Protein AF-A0A941AE33-F1 (afdb_monomer)

pLDDT: mean 83.08, std 15.14, range [48.94, 98.75]

Mean predicted aligned error: 12.21 Å

Foldseek 3Di:
DVVVVVVVVVVVVVVVVVVVPPDPPPDDDDLVVVQVVQVVVCVVDVPDFKDKDWDQDPVGIDIHIDGDPDPPDPDGDDPPDDDDPPPVVVVVVVVVVVVCVVVVVDPPPDDPVVVDPPVDPDDDDDDDD

Nearest PDB structures (foldseek):
  6i9r-assembly1_a  TM=1.894E-01  e=7.317E-01  Homo sapiens
  6v92-assembly1_L  TM=2.250E-01  e=1.714E+00  Saccharomyces cerevisiae S288C
  2qlz-assembly1_A  TM=2.333E-01  e=2.711E+00  unclassified
  7rro-assembly1_E3  TM=1.701E-01  e=3.761E+00  Bos taurus
  8to0-assembly1_A3  TM=1.701E-01  e=7.729E+00  Mus musculus

Sequence (129 aa):
MQKILLSCLMVILCLACAVAAQDSASSAPSNDAIRKILVDRLGSRQDSIGIVVGIIEPAGRRVVAYGSGDRNDVRPLDGDSVFEIGSITKVFTSLILADMAHRGEVALTDPLAKYLPGSIRRIPIFTIP

Structure (mmCIF, N/CA/C/O backbone):
data_AF-A0A941AE33-F1
#
_entry.id   AF-A0A941AE33-F1
#
loop_
_atom_site.group_PDB
_atom_site.id
_atom_site.type_symbol
_atom_site.label_atom_id
_atom_site.label_alt_id
_atom_site.label_comp_id
_atom_site.label_asym_id
_atom_site.label_entity_id
_atom_site.label_seq_id
_atom_site.pdbx_PDB_ins_code
_atom_site.Cartn_x
_atom_site.Cartn_y
_atom_site.Cartn_z
_atom_site.occupancy
_atom_site.B_iso_or_equiv
_atom_site.auth_seq_id
_atom_site.auth_comp_id
_atom_site.auth_asym_id
_atom_site.auth_atom_id
_atom_site.pdbx_PDB_model_num
ATOM 1 N N . MET A 1 1 ? -10.149 61.143 -3.608 1.00 60.50 1 MET A N 1
ATOM 2 C CA . MET A 1 1 ? -9.816 60.410 -4.853 1.00 60.50 1 MET A CA 1
ATOM 3 C C . MET A 1 1 ? -8.588 59.508 -4.693 1.00 60.50 1 MET A C 1
ATOM 5 O O . MET A 1 1 ? -8.705 58.320 -4.946 1.00 60.50 1 MET A O 1
ATOM 9 N N . GLN A 1 2 ? -7.462 59.994 -4.158 1.00 62.69 2 GLN A N 1
ATOM 10 C CA . GLN A 1 2 ? -6.221 59.210 -3.986 1.00 62.69 2 GLN A CA 1
ATOM 11 C C . GLN A 1 2 ? -6.344 57.941 -3.110 1.00 62.69 2 GLN A C 1
ATOM 13 O O . GLN A 1 2 ? -5.732 56.923 -3.412 1.00 62.69 2 GLN A O 1
ATOM 18 N N . LYS A 1 3 ? -7.191 57.960 -2.068 1.00 53.69 3 LYS A N 1
ATOM 19 C CA . LYS A 1 3 ? -7.423 56.800 -1.180 1.00 53.69 3 LYS A CA 1
ATOM 20 C C . LYS A 1 3 ? -8.206 55.653 -1.847 1.00 53.69 3 LYS A C 1
ATOM 22 O O . LYS A 1 3 ? -7.998 54.497 -1.506 1.00 53.69 3 LYS A O 1
ATOM 27 N N . ILE A 1 4 ? -9.075 55.972 -2.811 1.00 65.94 4 ILE A N 1
ATOM 28 C CA . ILE A 1 4 ? -9.864 54.982 -3.570 1.00 65.94 4 ILE A CA 1
ATOM 29 C C . ILE A 1 4 ? -8.970 54.302 -4.616 1.00 65.94 4 ILE A C 1
ATOM 31 O O . ILE A 1 4 ? -9.022 53.087 -4.776 1.00 65.94 4 ILE A O 1
ATOM 35 N N . LEU A 1 5 ? -8.076 55.073 -5.244 1.00 65.69 5 LEU A N 1
ATOM 36 C CA . LEU A 1 5 ? -7.098 54.564 -6.206 1.00 65.69 5 LEU A CA 1
ATOM 37 C C . LEU A 1 5 ? -6.092 53.592 -5.556 1.00 65.69 5 LEU A C 1
ATOM 39 O O . LEU A 1 5 ? -5.781 52.560 -6.141 1.00 65.69 5 LEU A O 1
ATOM 43 N N . LEU A 1 6 ? -5.645 53.877 -4.323 1.00 67.44 6 LEU A N 1
ATOM 44 C CA . LEU A 1 6 ? -4.772 52.979 -3.550 1.00 67.44 6 LEU A CA 1
ATOM 45 C C . LEU A 1 6 ? -5.463 51.660 -3.164 1.00 67.44 6 LEU A C 1
ATOM 47 O O . LEU A 1 6 ? -4.835 50.607 -3.214 1.00 67.44 6 LEU A O 1
ATOM 51 N N . SER A 1 7 ? -6.749 51.714 -2.803 1.00 64.00 7 SER A N 1
ATOM 52 C CA . SER A 1 7 ? -7.534 50.526 -2.443 1.00 64.00 7 SER A CA 1
ATOM 53 C C . SER A 1 7 ? -7.750 49.601 -3.648 1.00 64.00 7 SER A C 1
ATOM 55 O O . SER A 1 7 ? -7.492 48.403 -3.561 1.00 64.00 7 SER A O 1
ATOM 57 N N . CYS A 1 8 ? -8.109 50.154 -4.815 1.00 64.25 8 CYS A N 1
ATOM 58 C CA . CYS A 1 8 ? -8.241 49.373 -6.049 1.00 64.25 8 CYS A CA 1
ATOM 59 C C . CYS A 1 8 ? -6.909 48.751 -6.494 1.00 64.25 8 CYS A C 1
ATOM 61 O O . CYS A 1 8 ? -6.892 47.593 -6.902 1.00 64.25 8 CYS A O 1
ATOM 63 N N . LEU A 1 9 ? -5.793 49.481 -6.375 1.00 68.00 9 LEU A N 1
ATOM 64 C CA . LEU A 1 9 ? -4.467 48.965 -6.722 1.00 68.00 9 LEU A CA 1
ATOM 65 C C . LEU A 1 9 ? -4.056 47.790 -5.818 1.00 68.00 9 LEU A C 1
ATOM 67 O O . LEU A 1 9 ? -3.487 46.815 -6.301 1.00 68.00 9 LEU A O 1
ATOM 71 N N . MET A 1 10 ? -4.395 47.849 -4.526 1.00 65.62 10 MET A N 1
ATOM 72 C CA . MET A 1 10 ? -4.097 46.779 -3.572 1.00 65.62 10 MET A CA 1
ATOM 73 C C . MET A 1 10 ? -4.970 45.532 -3.801 1.00 65.62 10 MET A C 1
ATOM 75 O O . MET A 1 10 ? -4.464 44.415 -3.748 1.00 65.62 10 MET A O 1
ATOM 79 N N . VAL A 1 11 ? -6.257 45.707 -4.126 1.00 67.31 11 VAL A N 1
ATOM 80 C CA . VAL A 1 11 ? -7.170 44.592 -4.446 1.00 67.31 11 VAL A CA 1
ATOM 81 C C . VAL A 1 11 ? -6.765 43.892 -5.748 1.00 67.31 11 VAL A C 1
ATOM 83 O O . VAL A 1 11 ? -6.768 42.664 -5.802 1.00 67.31 11 VAL A O 1
ATOM 86 N N . ILE A 1 12 ? -6.356 44.646 -6.775 1.00 64.81 12 ILE A N 1
ATOM 87 C CA . ILE A 1 12 ? -5.871 44.090 -8.051 1.00 64.81 12 ILE A CA 1
ATOM 88 C C . ILE A 1 12 ? -4.550 43.331 -7.852 1.00 64.81 12 ILE A C 1
ATOM 90 O O . ILE A 1 12 ? -4.377 42.248 -8.410 1.00 64.81 12 ILE A O 1
ATOM 94 N N . LEU A 1 13 ? -3.647 43.852 -7.014 1.00 65.31 13 LEU A N 1
ATOM 95 C CA . LEU A 1 13 ? -2.389 43.182 -6.682 1.00 65.31 13 LEU A CA 1
ATOM 96 C C . LEU A 1 13 ? -2.623 41.872 -5.905 1.00 65.31 13 LEU A C 1
ATOM 98 O O . LEU A 1 13 ? -1.998 40.859 -6.210 1.00 65.31 13 LEU A O 1
ATOM 102 N N . CYS A 1 14 ? -3.571 41.854 -4.961 1.00 61.66 14 CYS A N 1
ATOM 103 C CA . CYS A 1 14 ? -3.956 40.638 -4.240 1.00 61.66 14 CYS A CA 1
ATOM 104 C C . CYS A 1 14 ? -4.624 39.590 -5.145 1.00 61.66 14 CYS A C 1
ATOM 106 O O . CYS A 1 14 ? -4.360 38.399 -4.982 1.00 61.66 14 CYS A O 1
ATOM 108 N N . LEU A 1 15 ? -5.448 40.008 -6.115 1.00 59.53 15 LEU A N 1
ATOM 109 C CA . LEU A 1 15 ? -6.063 39.084 -7.073 1.00 59.53 15 LEU A CA 1
ATOM 110 C C . LEU A 1 15 ? -5.025 38.460 -8.018 1.00 59.53 15 LEU A C 1
ATOM 112 O O . LEU A 1 15 ? -5.117 37.273 -8.306 1.00 59.53 15 LEU A O 1
ATOM 116 N N . ALA A 1 16 ? -4.007 39.213 -8.448 1.00 59.66 16 ALA A N 1
ATOM 117 C CA . ALA A 1 16 ? -2.932 38.696 -9.301 1.00 59.66 16 ALA A CA 1
ATOM 118 C C . ALA A 1 16 ? -2.046 37.655 -8.585 1.00 59.66 16 ALA A C 1
ATOM 120 O O . ALA A 1 16 ? -1.640 36.665 -9.194 1.00 59.66 16 ALA A O 1
ATOM 121 N N . CYS A 1 17 ? -1.802 37.823 -7.279 1.00 54.62 17 CYS A N 1
ATOM 122 C CA . CYS A 1 17 ? -1.068 36.842 -6.472 1.00 54.62 17 CYS A CA 1
ATOM 123 C C . CYS A 1 17 ? -1.806 35.500 -6.326 1.00 54.62 17 CYS A C 1
ATOM 125 O O . CYS A 1 17 ? -1.154 34.463 -6.235 1.00 54.62 17 CYS A O 1
ATOM 127 N N . ALA A 1 18 ? -3.143 35.493 -6.345 1.00 55.94 18 ALA A N 1
ATOM 128 C CA . ALA A 1 18 ? -3.926 34.262 -6.232 1.00 55.94 18 ALA A CA 1
ATOM 129 C C . ALA A 1 18 ? -3.879 33.394 -7.507 1.00 55.94 18 ALA A C 1
ATOM 131 O O . ALA A 1 18 ? -4.000 32.176 -7.418 1.00 55.94 18 ALA A O 1
ATOM 132 N N . VAL A 1 19 ? -3.658 33.994 -8.686 1.00 54.50 19 VAL A N 1
ATOM 133 C CA . VAL A 1 19 ? -3.574 33.264 -9.970 1.00 54.50 19 VAL A CA 1
ATOM 134 C C . VAL A 1 19 ? -2.167 32.705 -10.225 1.00 54.50 19 VAL A C 1
ATOM 136 O O . VAL A 1 19 ? -2.013 31.723 -10.942 1.00 54.50 19 VAL A O 1
ATOM 139 N N . ALA A 1 20 ? -1.132 33.279 -9.605 1.00 54.47 20 ALA A N 1
ATOM 140 C CA . ALA A 1 20 ? 0.242 32.772 -9.692 1.00 54.47 20 ALA A CA 1
ATOM 141 C C . ALA A 1 20 ? 0.511 31.565 -8.772 1.00 54.47 20 ALA A C 1
ATOM 143 O O . 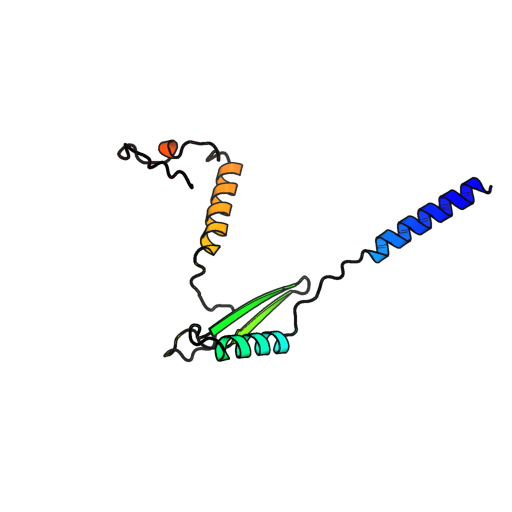ALA A 1 20 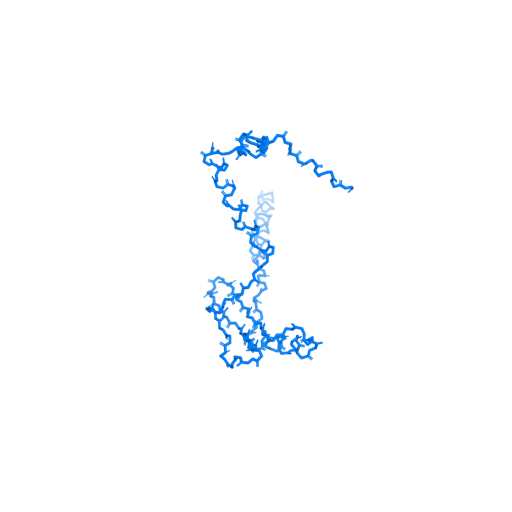? 1.532 30.898 -8.918 1.00 54.47 20 ALA A O 1
ATOM 144 N N . ALA A 1 21 ? -0.408 31.255 -7.853 1.00 50.81 21 ALA A N 1
ATOM 145 C CA . ALA A 1 21 ? -0.366 30.054 -7.022 1.00 50.81 21 ALA A CA 1
ATOM 146 C C . ALA A 1 21 ? -0.984 28.828 -7.723 1.00 50.81 21 ALA A C 1
ATOM 148 O O . ALA A 1 21 ? -1.418 27.895 -7.048 1.00 50.81 21 ALA A O 1
ATOM 149 N N . GLN A 1 22 ? -1.046 28.822 -9.063 1.00 52.00 22 GLN A N 1
ATOM 150 C CA . GLN A 1 22 ? -1.358 27.617 -9.827 1.00 52.00 22 GLN A CA 1
ATOM 151 C C . GLN A 1 22 ? -0.234 26.597 -9.643 1.00 52.00 22 GLN A C 1
ATOM 153 O O . GLN A 1 22 ? 0.766 26.583 -10.355 1.00 52.00 22 GLN A O 1
ATOM 158 N N . ASP A 1 23 ? -0.420 25.814 -8.585 1.00 48.94 23 ASP A N 1
ATOM 159 C CA . ASP A 1 23 ? -0.082 24.413 -8.413 1.00 48.94 23 ASP A CA 1
ATOM 160 C C . ASP A 1 23 ? 0.858 23.893 -9.504 1.00 48.94 23 ASP A C 1
ATOM 162 O O . ASP A 1 23 ? 0.443 23.393 -10.551 1.00 48.94 23 ASP A O 1
ATOM 166 N N . SER A 1 24 ? 2.162 24.027 -9.262 1.00 54.12 24 SER A N 1
ATOM 167 C CA . SER A 1 24 ? 3.157 23.253 -9.998 1.00 54.12 24 SER A CA 1
ATOM 168 C C . SER A 1 24 ? 3.058 21.810 -9.512 1.00 54.12 24 SER A C 1
ATOM 170 O O . SER A 1 24 ? 3.929 21.312 -8.802 1.00 54.12 24 SER A O 1
ATOM 172 N N . ALA A 1 25 ? 1.955 21.149 -9.858 1.00 60.47 25 ALA A N 1
ATOM 173 C CA . ALA A 1 25 ? 1.821 19.717 -9.733 1.00 60.47 25 ALA A CA 1
ATOM 174 C C . ALA A 1 25 ? 2.922 19.109 -10.605 1.00 60.47 25 ALA A C 1
ATOM 176 O O . ALA A 1 25 ? 2.858 19.142 -11.834 1.00 60.47 25 ALA A O 1
ATOM 177 N N . SER A 1 26 ? 3.986 18.629 -9.963 1.00 66.38 26 SER A N 1
ATOM 178 C CA . SER A 1 26 ? 5.055 17.902 -10.635 1.00 66.38 26 SER A CA 1
ATOM 179 C C . SER A 1 26 ? 4.430 16.686 -11.318 1.00 66.38 26 SER A C 1
ATOM 181 O O . SER A 1 26 ? 4.014 15.743 -10.642 1.00 66.38 26 SER A O 1
ATOM 183 N N . SER A 1 27 ? 4.293 16.733 -12.646 1.00 80.12 27 SER A N 1
ATOM 184 C CA . SER A 1 27 ? 3.778 15.608 -13.428 1.00 80.12 27 SER A CA 1
ATOM 185 C C . SER A 1 27 ? 4.671 14.393 -13.209 1.00 80.12 27 SER A C 1
ATOM 187 O O . SER A 1 27 ? 5.900 14.524 -13.172 1.00 80.12 27 SER A O 1
ATOM 189 N N . ALA A 1 28 ? 4.080 13.208 -13.100 1.00 87.81 28 ALA A N 1
ATOM 190 C CA . ALA A 1 28 ? 4.857 11.994 -12.921 1.00 87.81 28 ALA A CA 1
ATOM 191 C C . ALA A 1 28 ? 5.807 11.774 -14.122 1.00 87.81 28 ALA A C 1
ATOM 193 O O . ALA A 1 28 ? 5.453 12.101 -15.259 1.00 87.81 28 ALA A O 1
ATOM 194 N N . PRO A 1 29 ? 7.003 11.181 -13.927 1.00 93.19 29 PRO A N 1
ATOM 195 C CA . PRO A 1 29 ? 7.965 10.973 -15.013 1.00 93.19 29 PRO A CA 1
ATOM 196 C C . PRO A 1 29 ? 7.387 10.148 -16.174 1.00 93.19 29 PRO A C 1
ATOM 198 O O . PRO A 1 29 ? 6.468 9.350 -15.982 1.00 93.19 29 PRO A O 1
ATOM 201 N N . SER A 1 30 ? 7.935 10.285 -17.385 1.00 94.69 30 SER A N 1
ATOM 202 C CA . SER A 1 30 ? 7.482 9.505 -18.550 1.00 94.69 30 SER A CA 1
ATOM 203 C C . SER A 1 30 ? 7.632 7.990 -18.339 1.00 94.69 30 SER A C 1
ATOM 205 O O . SER A 1 30 ? 8.410 7.538 -17.497 1.00 94.69 30 SER A O 1
ATOM 207 N N . ASN A 1 31 ? 6.900 7.183 -19.118 1.00 95.50 31 ASN A N 1
ATOM 208 C CA . ASN A 1 31 ? 6.993 5.719 -19.035 1.00 95.50 31 ASN A CA 1
ATOM 209 C C . ASN A 1 31 ? 8.431 5.221 -19.226 1.00 95.50 31 ASN A C 1
ATOM 211 O O . ASN A 1 31 ? 8.873 4.346 -18.485 1.00 95.50 31 ASN A O 1
ATOM 215 N N . ASP A 1 32 ? 9.171 5.812 -20.164 1.00 96.81 32 ASP A N 1
ATOM 216 C CA . ASP A 1 32 ? 10.559 5.436 -20.447 1.00 96.81 32 ASP A CA 1
ATOM 217 C C . ASP A 1 32 ? 11.500 5.805 -19.298 1.00 96.81 32 ASP A C 1
ATOM 219 O O . ASP A 1 32 ? 12.370 5.014 -18.931 1.00 96.81 32 ASP A O 1
ATOM 223 N N . ALA A 1 33 ? 11.294 6.972 -18.676 1.00 96.69 33 ALA A N 1
ATOM 224 C CA . ALA A 1 33 ? 12.063 7.385 -17.507 1.00 96.69 33 ALA A CA 1
ATOM 225 C C . ALA A 1 33 ? 11.825 6.438 -16.321 1.00 96.69 33 ALA A C 1
ATOM 227 O O . ALA A 1 33 ? 12.779 5.994 -15.682 1.00 96.69 33 ALA A O 1
ATOM 228 N N . ILE A 1 34 ? 10.565 6.070 -16.066 1.00 96.12 34 ILE A N 1
ATOM 229 C CA . ILE A 1 34 ? 10.214 5.092 -15.030 1.00 96.12 34 ILE A CA 1
ATOM 230 C C . ILE A 1 34 ? 10.834 3.735 -15.362 1.00 96.12 34 ILE A C 1
ATOM 232 O O . ILE A 1 34 ? 11.497 3.148 -14.511 1.00 96.12 34 ILE A O 1
ATOM 236 N N . ARG A 1 35 ? 10.698 3.257 -16.604 1.00 95.19 35 ARG A N 1
ATOM 237 C CA . ARG A 1 35 ? 11.266 1.975 -17.039 1.00 95.19 35 ARG A CA 1
ATOM 238 C C . ARG A 1 35 ? 12.775 1.926 -16.823 1.00 95.19 35 ARG A C 1
ATOM 240 O O . ARG A 1 35 ? 13.268 0.929 -16.307 1.00 95.19 35 ARG A O 1
ATOM 247 N N . LYS A 1 36 ? 13.498 3.002 -17.150 1.00 95.56 36 LYS A N 1
ATOM 248 C CA . LYS A 1 36 ? 14.939 3.111 -16.889 1.00 95.56 36 LYS A CA 1
ATOM 249 C C . LYS A 1 36 ? 15.258 2.944 -15.400 1.00 95.56 36 LYS A C 1
ATOM 251 O O . LYS A 1 36 ? 16.127 2.150 -15.060 1.00 95.56 36 LYS A O 1
ATOM 256 N N . ILE A 1 37 ? 14.513 3.613 -14.518 1.00 94.12 37 ILE A N 1
ATOM 257 C CA . ILE A 1 37 ? 14.679 3.473 -13.062 1.00 94.12 37 ILE A CA 1
ATOM 258 C C . ILE A 1 37 ? 14.447 2.022 -12.616 1.00 94.12 37 ILE A C 1
ATOM 260 O O . ILE A 1 37 ? 15.210 1.510 -11.800 1.00 94.12 37 ILE A O 1
ATOM 264 N N . LEU A 1 38 ? 13.420 1.346 -13.143 1.00 93.19 38 LEU A N 1
ATOM 265 C CA . LEU A 1 38 ? 13.138 -0.052 -12.793 1.00 93.19 38 LEU A CA 1
ATOM 266 C C . LEU A 1 38 ? 14.270 -0.991 -13.223 1.00 93.19 38 LEU A C 1
ATOM 268 O O . LEU A 1 38 ? 14.689 -1.841 -12.437 1.00 93.19 38 LEU A O 1
ATOM 272 N N . VAL A 1 39 ? 14.792 -0.802 -14.439 1.00 92.00 39 VAL A N 1
ATOM 273 C CA . VAL A 1 39 ? 15.945 -1.554 -14.956 1.00 92.00 39 VAL A CA 1
ATOM 274 C C . VAL A 1 39 ? 17.163 -1.348 -14.057 1.00 92.00 39 VAL A C 1
ATOM 276 O O . VAL A 1 39 ? 17.768 -2.324 -13.618 1.00 92.00 39 VAL A O 1
ATOM 279 N N . ASP A 1 40 ? 17.480 -0.097 -13.720 1.00 91.69 40 ASP A N 1
ATOM 280 C CA . ASP A 1 40 ? 18.635 0.242 -12.884 1.00 91.69 40 ASP A CA 1
ATOM 281 C C . ASP A 1 40 ? 18.497 -0.352 -11.462 1.00 91.69 40 ASP A C 1
ATOM 283 O O . ASP A 1 40 ? 19.471 -0.823 -10.866 1.00 91.69 40 ASP A O 1
ATOM 287 N N . ARG A 1 41 ? 17.276 -0.387 -10.906 1.00 88.00 41 ARG A N 1
ATOM 288 C CA . ARG A 1 41 ? 16.988 -0.970 -9.582 1.00 88.00 41 ARG A CA 1
ATOM 289 C C . ARG A 1 41 ? 17.133 -2.488 -9.553 1.00 88.00 41 ARG A C 1
ATOM 291 O O . ARG A 1 41 ? 17.730 -2.995 -8.607 1.00 88.00 41 ARG A O 1
ATOM 298 N N . LEU A 1 42 ? 16.624 -3.196 -10.561 1.00 86.31 42 LEU A N 1
ATOM 299 C CA . LEU A 1 42 ? 16.763 -4.654 -10.637 1.00 86.31 42 LEU A CA 1
ATOM 300 C C . LEU A 1 42 ? 18.196 -5.077 -10.991 1.00 86.31 42 LEU A C 1
ATOM 302 O O . LEU A 1 42 ? 18.689 -6.070 -10.469 1.00 86.31 42 LEU A O 1
ATOM 306 N N . GLY A 1 43 ? 18.902 -4.304 -11.822 1.00 78.50 43 GLY A N 1
ATOM 307 C CA . GLY A 1 43 ? 20.300 -4.583 -12.164 1.00 78.50 43 GLY A CA 1
ATOM 308 C C . GLY A 1 43 ? 21.278 -4.390 -10.997 1.00 78.50 43 GLY A C 1
ATOM 309 O O . GLY A 1 43 ? 22.323 -5.035 -10.959 1.00 78.50 43 GLY A O 1
ATOM 310 N N . SER A 1 44 ? 20.945 -3.524 -10.032 1.00 73.06 44 SER A N 1
ATOM 311 C CA . SER A 1 44 ? 21.804 -3.207 -8.877 1.00 73.06 44 SER A CA 1
ATOM 312 C C . SER A 1 44 ? 21.514 -4.031 -7.617 1.00 73.06 44 SER A C 1
ATOM 314 O O . SER A 1 44 ? 22.356 -4.077 -6.721 1.00 73.06 44 SER A O 1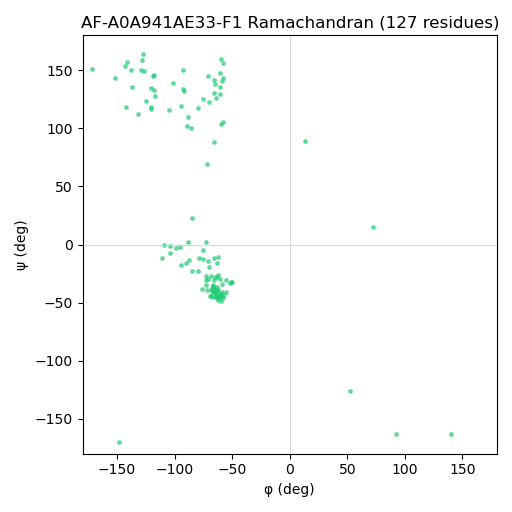
ATOM 316 N N . ARG A 1 45 ? 20.347 -4.681 -7.521 1.00 61.50 45 ARG A N 1
ATOM 317 C CA . ARG A 1 45 ? 19.926 -5.479 -6.359 1.00 61.50 45 ARG A CA 1
ATOM 318 C C . ARG A 1 45 ? 19.403 -6.838 -6.824 1.00 61.50 45 ARG A C 1
ATOM 320 O O . ARG A 1 45 ? 18.340 -6.906 -7.424 1.00 61.50 45 ARG A O 1
ATOM 327 N N . GLN A 1 46 ? 20.114 -7.920 -6.500 1.00 60.41 46 GLN A N 1
ATOM 328 C CA . GLN A 1 46 ? 19.751 -9.295 -6.897 1.00 60.41 46 GLN A CA 1
ATOM 329 C C . GLN A 1 46 ? 18.537 -9.883 -6.139 1.00 60.41 46 GLN A C 1
ATOM 331 O O . GLN A 1 46 ? 18.168 -11.037 -6.371 1.00 60.41 46 GLN A O 1
ATOM 336 N N . ASP A 1 47 ? 17.918 -9.106 -5.246 1.00 66.19 47 ASP A N 1
ATOM 337 C CA . ASP A 1 47 ? 16.893 -9.585 -4.309 1.00 66.19 47 ASP A CA 1
ATOM 338 C C . ASP A 1 47 ? 15.459 -9.489 -4.857 1.00 66.19 47 ASP A C 1
ATOM 340 O O . ASP A 1 47 ? 14.549 -10.113 -4.318 1.00 66.19 47 ASP A O 1
ATOM 344 N N . SER A 1 48 ? 15.236 -8.713 -5.921 1.00 67.69 48 SER A N 1
ATOM 345 C CA . SER A 1 48 ? 13.935 -8.586 -6.588 1.00 67.69 48 SER A CA 1
ATOM 346 C C . SER A 1 48 ? 14.047 -9.048 -8.036 1.00 67.69 48 SER A C 1
ATOM 348 O O . SER A 1 48 ? 15.080 -8.870 -8.677 1.00 67.69 48 SER A O 1
ATOM 350 N N .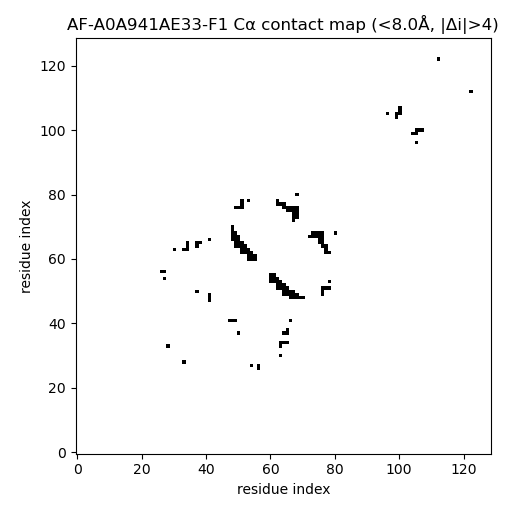 ILE A 1 49 ? 12.981 -9.659 -8.545 1.00 84.69 49 ILE A N 1
ATOM 351 C CA . ILE A 1 49 ? 12.909 -10.207 -9.906 1.00 84.69 49 ILE A CA 1
ATOM 352 C C . ILE A 1 49 ? 11.952 -9.424 -10.806 1.00 84.69 49 ILE A C 1
ATOM 354 O O . ILE A 1 49 ? 12.016 -9.565 -12.025 1.00 84.69 49 ILE A O 1
ATOM 358 N N . GLY A 1 50 ? 11.142 -8.529 -10.233 1.00 90.06 50 GLY A N 1
ATOM 359 C CA . GLY A 1 50 ? 10.221 -7.696 -10.987 1.00 90.06 50 GLY A CA 1
ATOM 360 C C . GLY A 1 50 ? 9.542 -6.616 -10.151 1.00 90.06 50 GLY A C 1
ATOM 361 O O . GLY A 1 50 ? 9.375 -6.747 -8.938 1.00 90.06 50 GLY A O 1
ATOM 362 N N . ILE A 1 51 ? 9.194 -5.514 -10.813 1.00 93.00 51 ILE A N 1
ATOM 363 C CA . ILE A 1 51 ? 8.572 -4.331 -10.215 1.00 93.00 51 ILE A CA 1
ATOM 364 C C . ILE A 1 51 ? 7.452 -3.841 -11.134 1.00 93.00 51 ILE A C 1
ATOM 366 O O . ILE A 1 51 ? 7.644 -3.708 -12.345 1.00 93.00 51 ILE A O 1
ATOM 370 N N . VAL A 1 52 ? 6.308 -3.508 -10.535 1.00 95.00 52 VAL A N 1
ATOM 371 C CA . VAL A 1 52 ? 5.178 -2.835 -11.187 1.00 95.00 52 VAL A CA 1
ATOM 372 C C . VAL A 1 52 ? 4.940 -1.491 -10.509 1.00 95.00 52 VAL A C 1
ATOM 374 O O . VAL A 1 52 ? 4.893 -1.405 -9.283 1.00 95.00 52 VAL A O 1
ATO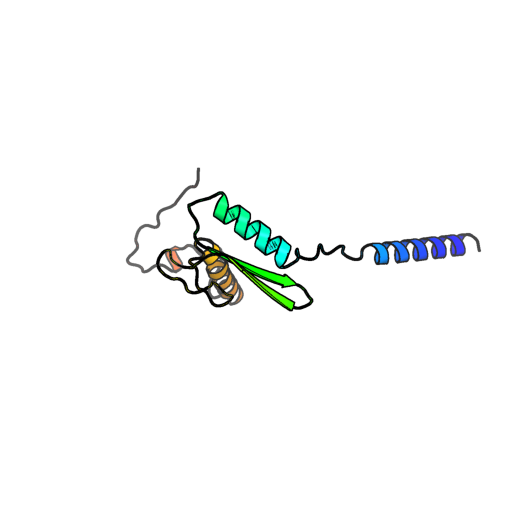M 377 N N . VAL A 1 53 ? 4.784 -0.436 -11.305 1.00 96.19 53 VAL A N 1
ATOM 378 C CA . VAL A 1 53 ? 4.470 0.916 -10.833 1.00 96.19 53 VAL A CA 1
ATOM 379 C C . VAL A 1 53 ? 3.160 1.371 -11.460 1.00 96.19 53 VAL A C 1
ATOM 381 O O . VAL A 1 53 ? 3.063 1.504 -12.679 1.00 96.19 53 VAL A O 1
ATOM 384 N N . GLY A 1 54 ? 2.165 1.639 -10.615 1.00 96.00 54 GLY A N 1
ATOM 385 C CA . GLY A 1 54 ? 0.942 2.342 -10.992 1.00 96.00 54 GLY A CA 1
ATOM 386 C C . GLY A 1 54 ? 1.089 3.844 -10.754 1.00 96.00 54 GLY A C 1
ATOM 387 O O . GLY A 1 54 ? 1.526 4.266 -9.686 1.00 96.00 54 GLY A O 1
ATOM 388 N N . ILE A 1 55 ? 0.716 4.647 -11.745 1.00 95.81 55 ILE A N 1
ATOM 389 C CA . ILE A 1 55 ? 0.719 6.108 -11.690 1.00 95.81 55 ILE A CA 1
ATOM 390 C C . ILE A 1 55 ? -0.722 6.579 -11.857 1.00 95.81 55 ILE A C 1
ATOM 392 O O . ILE A 1 55 ? -1.395 6.169 -12.805 1.00 95.81 55 ILE A O 1
ATOM 396 N N . ILE A 1 56 ? -1.185 7.425 -10.937 1.00 94.06 56 ILE A N 1
ATOM 397 C CA . ILE A 1 56 ? -2.526 8.015 -10.946 1.00 94.06 56 ILE A CA 1
ATOM 398 C C . ILE A 1 56 ? -2.357 9.534 -10.989 1.00 94.06 56 ILE A C 1
ATOM 400 O O . ILE A 1 56 ? -1.804 10.127 -10.066 1.00 94.06 56 ILE A O 1
ATOM 404 N N . GLU A 1 57 ? -2.824 10.147 -12.071 1.00 92.62 57 GLU A N 1
ATOM 405 C CA . GLU A 1 57 ? -2.797 11.588 -12.332 1.00 92.62 57 GLU A CA 1
ATOM 406 C C . GLU A 1 57 ? -4.224 12.057 -12.683 1.00 92.62 57 GLU A C 1
ATOM 408 O O . GLU A 1 57 ? -5.067 11.231 -13.043 1.00 92.62 57 GLU A O 1
ATOM 413 N N . PRO A 1 58 ? -4.533 13.367 -12.644 1.00 92.19 58 PRO A N 1
ATOM 414 C CA . PRO A 1 58 ? -5.857 13.863 -13.039 1.00 92.19 58 PRO A CA 1
ATOM 415 C C . PRO A 1 58 ? -6.277 13.451 -14.460 1.00 92.19 58 PRO A C 1
ATOM 417 O O . PRO A 1 58 ? -7.458 13.248 -14.726 1.00 92.19 58 PRO A O 1
ATOM 420 N N . ALA A 1 59 ? -5.307 13.292 -15.368 1.00 89.00 59 ALA A N 1
ATOM 421 C CA . ALA A 1 59 ? -5.531 12.860 -16.747 1.00 89.00 59 ALA A CA 1
ATOM 422 C C . ALA A 1 59 ? -5.830 11.353 -16.888 1.00 89.00 59 ALA A C 1
ATOM 424 O O . ALA A 1 59 ? -6.246 10.912 -17.959 1.00 89.00 59 ALA A O 1
ATOM 425 N N . GLY A 1 60 ? -5.613 10.555 -15.838 1.00 92.75 60 GLY A N 1
ATOM 426 C CA . GLY A 1 60 ? -5.887 9.123 -15.838 1.00 92.75 60 GLY A CA 1
ATOM 427 C C . GLY A 1 60 ? -4.834 8.291 -15.112 1.00 92.75 60 GLY A C 1
ATOM 428 O O . GLY A 1 60 ? -4.029 8.782 -14.323 1.00 92.75 60 GLY A O 1
ATOM 429 N N . ARG A 1 61 ? -4.853 6.986 -15.391 1.00 94.50 61 ARG A N 1
ATOM 430 C CA . ARG A 1 61 ? -3.939 6.001 -14.805 1.00 94.50 61 ARG A CA 1
ATOM 431 C C . ARG A 1 61 ? -3.078 5.342 -15.869 1.00 94.50 61 ARG A C 1
ATOM 433 O O . ARG A 1 61 ? -3.552 5.077 -16.972 1.00 94.50 61 ARG A O 1
ATOM 440 N N . ARG A 1 62 ? -1.841 5.012 -15.511 1.00 95.50 62 ARG A N 1
ATOM 441 C CA . ARG A 1 62 ? -0.939 4.204 -16.340 1.00 95.50 62 ARG A CA 1
ATOM 442 C C . ARG A 1 62 ? -0.101 3.271 -15.480 1.00 95.50 62 ARG A C 1
ATOM 444 O O . ARG A 1 62 ? 0.152 3.558 -14.313 1.00 95.50 62 ARG A O 1
ATOM 451 N N . VAL A 1 63 ? 0.320 2.161 -16.073 1.00 96.81 63 VAL A N 1
ATOM 452 C CA . VAL A 1 63 ? 1.138 1.135 -15.423 1.00 96.81 63 VAL A CA 1
ATOM 453 C C . VAL A 1 63 ? 2.439 0.980 -16.198 1.00 96.81 63 VAL A C 1
ATOM 455 O O . VAL A 1 63 ? 2.432 0.912 -17.427 1.00 96.81 63 VAL A O 1
ATOM 458 N N . VAL A 1 64 ? 3.554 0.923 -15.477 1.00 96.75 64 VAL A N 1
ATOM 459 C CA . VAL A 1 64 ? 4.875 0.605 -16.022 1.00 96.75 64 VAL A CA 1
ATOM 460 C C . VAL A 1 64 ? 5.432 -0.572 -15.238 1.00 96.75 64 VAL A C 1
ATOM 462 O O . VAL A 1 64 ? 5.552 -0.500 -14.017 1.00 96.75 64 VAL A O 1
ATOM 465 N N . ALA A 1 65 ? 5.773 -1.649 -15.936 1.00 94.75 65 ALA A N 1
ATOM 466 C CA . ALA A 1 65 ? 6.282 -2.875 -15.336 1.00 94.75 65 ALA A CA 1
ATOM 467 C C . ALA A 1 65 ? 7.610 -3.299 -15.977 1.00 94.75 65 ALA A C 1
ATOM 469 O O . ALA A 1 65 ? 7.859 -3.038 -17.161 1.00 94.75 65 ALA A O 1
ATOM 470 N N . TYR A 1 66 ? 8.470 -3.945 -15.190 1.00 92.25 66 TYR A N 1
ATOM 471 C CA . TYR A 1 66 ? 9.724 -4.536 -15.653 1.00 92.25 66 TYR A CA 1
ATOM 472 C C . TYR A 1 66 ? 10.124 -5.732 -14.778 1.00 92.25 66 TYR A C 1
ATOM 474 O O . TYR A 1 66 ? 9.942 -5.694 -13.563 1.00 92.25 66 TYR A O 1
ATOM 482 N N . GLY A 1 67 ? 10.705 -6.764 -15.394 1.00 89.12 67 GLY A N 1
ATOM 483 C CA . GLY A 1 67 ? 11.068 -8.028 -14.744 1.00 89.12 67 GLY A CA 1
ATOM 484 C C . GLY A 1 67 ? 9.968 -9.094 -14.831 1.00 89.12 67 GLY A C 1
ATOM 485 O O . GLY A 1 67 ? 9.071 -8.990 -15.669 1.00 89.12 67 GLY A O 1
ATOM 486 N N . SER A 1 68 ? 10.061 -10.121 -13.988 1.00 87.00 68 SER A N 1
ATOM 487 C CA . SER A 1 68 ? 9.153 -11.274 -13.931 1.00 87.00 68 SER A CA 1
ATOM 488 C C . SER A 1 68 ? 8.619 -11.518 -12.515 1.00 87.00 68 SER A C 1
ATOM 490 O O . SER A 1 68 ? 9.193 -11.053 -11.529 1.00 87.00 68 SER A O 1
ATOM 492 N N . GLY A 1 69 ? 7.491 -12.231 -12.417 1.00 79.25 69 GLY A N 1
ATOM 493 C CA . GLY A 1 69 ? 6.863 -12.592 -11.137 1.00 79.25 69 GLY A CA 1
ATOM 494 C C . GLY A 1 69 ?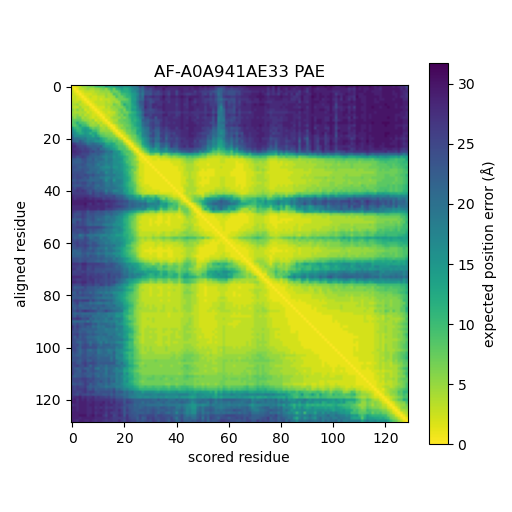 7.502 -13.793 -10.431 1.00 79.25 69 GLY A C 1
ATOM 495 O O . GLY A 1 69 ? 7.402 -13.912 -9.215 1.00 79.25 69 GLY A O 1
ATOM 496 N N . ASP A 1 70 ? 8.199 -14.654 -11.173 1.00 77.25 70 ASP A N 1
ATOM 497 C CA . ASP A 1 70 ? 8.990 -15.776 -10.655 1.00 77.25 70 ASP A CA 1
ATOM 498 C C . ASP A 1 70 ? 10.279 -15.893 -11.492 1.00 77.25 70 ASP A C 1
ATOM 500 O O . ASP A 1 70 ? 10.342 -15.433 -12.635 1.00 77.25 70 ASP A O 1
ATOM 504 N N . ARG A 1 71 ? 11.327 -16.508 -10.938 1.00 73.12 71 ARG A N 1
ATOM 505 C CA . ARG A 1 71 ? 12.540 -16.864 -11.691 1.00 73.12 71 ARG A CA 1
ATOM 506 C C . ARG A 1 71 ? 12.257 -17.909 -12.776 1.00 73.12 71 ARG A C 1
ATOM 508 O O . ARG A 1 71 ? 12.961 -17.937 -13.778 1.00 73.12 71 ARG A O 1
ATOM 515 N N . ASN A 1 72 ? 11.244 -18.748 -12.568 1.00 74.81 72 ASN A N 1
ATOM 516 C CA . ASN A 1 72 ? 10.826 -19.818 -13.472 1.00 74.81 72 ASN A CA 1
ATOM 517 C C . ASN A 1 72 ? 9.556 -19.477 -14.271 1.00 74.81 72 ASN A C 1
ATOM 519 O O . ASN A 1 72 ? 9.174 -20.241 -15.155 1.00 74.81 72 ASN A O 1
ATOM 523 N N . ASP A 1 73 ? 8.899 -18.354 -13.971 1.00 71.06 73 ASP A N 1
ATOM 524 C CA . ASP A 1 73 ? 7.719 -17.871 -14.691 1.00 71.06 73 ASP A CA 1
ATOM 525 C C . ASP A 1 73 ? 8.111 -16.701 -15.589 1.00 71.06 73 ASP A C 1
ATOM 527 O O . ASP A 1 73 ? 8.515 -15.635 -15.127 1.00 71.06 73 ASP A O 1
ATOM 531 N N . VAL A 1 74 ? 7.979 -16.911 -16.895 1.00 71.25 74 VAL A N 1
ATOM 532 C CA . VAL A 1 74 ? 8.337 -15.922 -17.917 1.00 71.25 74 VAL A CA 1
ATOM 533 C C . VAL A 1 74 ? 7.170 -14.984 -18.234 1.00 71.25 74 VAL A C 1
ATOM 535 O O . VAL A 1 74 ? 7.290 -14.135 -19.120 1.00 71.25 74 VAL A O 1
ATOM 538 N N . ARG A 1 75 ? 6.019 -15.128 -17.557 1.00 80.38 75 ARG A N 1
ATOM 539 C CA . ARG A 1 75 ? 4.886 -14.229 -17.772 1.00 80.38 75 ARG A CA 1
ATOM 540 C C . ARG A 1 75 ? 5.288 -12.790 -17.436 1.00 80.38 75 ARG A C 1
ATOM 542 O O . ARG A 1 75 ? 5.855 -12.541 -16.367 1.00 80.38 75 ARG A O 1
ATOM 549 N N . PRO A 1 76 ? 5.015 -11.840 -18.346 1.00 80.75 76 PRO A N 1
ATOM 550 C CA . PRO A 1 76 ? 5.311 -10.444 -18.096 1.00 80.75 76 PRO A CA 1
ATOM 551 C C . PRO A 1 76 ? 4.436 -9.931 -16.956 1.00 80.75 76 PRO A C 1
ATOM 553 O O . PRO A 1 76 ? 3.260 -10.276 -16.861 1.00 80.75 76 PRO A O 1
ATOM 556 N N . LEU A 1 77 ? 5.018 -9.082 -16.115 1.00 91.38 77 LEU A N 1
ATOM 557 C CA . LEU A 1 77 ? 4.262 -8.339 -15.119 1.00 91.38 77 LEU A CA 1
ATOM 558 C C . LEU A 1 77 ? 3.399 -7.260 -15.783 1.00 91.38 77 LEU A C 1
ATOM 560 O O . LEU A 1 77 ? 3.816 -6.611 -16.746 1.00 91.38 77 LEU A O 1
ATOM 564 N N . ASP A 1 78 ? 2.226 -7.030 -15.213 1.00 92.62 78 ASP A N 1
ATOM 565 C CA . ASP A 1 78 ? 1.243 -6.044 -15.653 1.00 92.62 78 ASP A CA 1
ATOM 566 C C . ASP A 1 78 ? 0.447 -5.473 -14.463 1.00 92.62 78 ASP A C 1
ATOM 568 O O . ASP A 1 78 ? 0.811 -5.656 -13.300 1.00 92.62 78 ASP A O 1
ATOM 572 N N . GLY A 1 79 ? -0.619 -4.721 -14.754 1.00 93.50 79 GLY A N 1
ATOM 573 C CA . GLY A 1 79 ? -1.464 -4.096 -13.733 1.00 93.50 79 GLY A CA 1
ATOM 574 C C . GLY A 1 79 ? -2.334 -5.069 -12.935 1.00 93.50 79 GLY A C 1
ATOM 575 O O . GLY A 1 79 ? -2.849 -4.668 -11.894 1.00 93.50 79 GLY A O 1
ATOM 576 N N . ASP A 1 80 ? -2.474 -6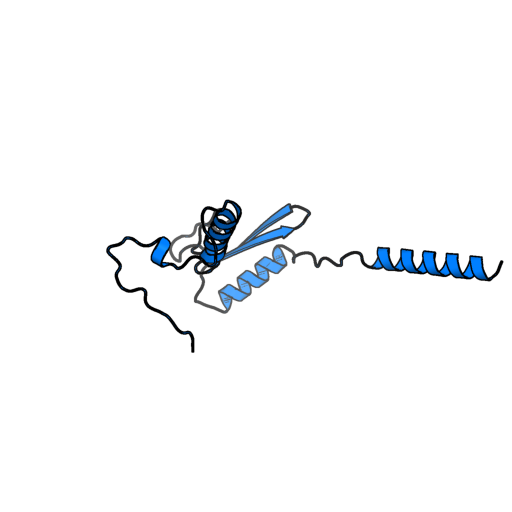.313 -13.395 1.00 93.56 80 ASP A N 1
ATOM 577 C CA . ASP A 1 80 ? -3.306 -7.346 -12.770 1.00 93.56 80 ASP A CA 1
ATOM 578 C C . ASP A 1 80 ? -2.460 -8.382 -12.005 1.00 93.56 80 ASP A C 1
ATOM 580 O O . ASP A 1 80 ? -2.980 -9.300 -11.366 1.00 93.56 80 ASP A O 1
ATOM 584 N N . SER A 1 81 ? -1.136 -8.218 -12.029 1.00 91.88 81 SER A N 1
ATOM 585 C CA . SER A 1 81 ? -0.187 -9.046 -11.295 1.00 91.88 81 SER A CA 1
ATOM 586 C C . SER A 1 81 ? -0.347 -8.874 -9.778 1.00 91.88 81 SER A C 1
ATOM 588 O O . SER A 1 81 ? -0.351 -7.759 -9.253 1.00 91.88 81 SER A O 1
ATOM 590 N N . VAL A 1 82 ? -0.449 -9.990 -9.051 1.00 91.50 82 VAL A N 1
ATOM 591 C CA . VAL A 1 82 ? -0.699 -10.005 -7.599 1.00 91.50 82 VAL A CA 1
ATOM 592 C C . VAL A 1 82 ? 0.613 -10.054 -6.817 1.00 91.50 82 VAL A C 1
ATOM 594 O O . VAL A 1 82 ? 1.483 -10.873 -7.101 1.00 91.50 82 VAL A O 1
ATOM 597 N N . PHE A 1 83 ? 0.720 -9.211 -5.786 1.00 91.06 83 PHE A N 1
ATOM 598 C CA . PHE A 1 83 ? 1.873 -9.133 -4.889 1.00 91.06 83 PHE A CA 1
ATOM 599 C C . PHE A 1 83 ? 1.447 -9.204 -3.424 1.00 91.06 83 PHE A C 1
ATOM 601 O O . PHE A 1 83 ? 0.388 -8.702 -3.039 1.00 91.06 83 PHE A O 1
ATOM 608 N N . GLU A 1 84 ? 2.320 -9.748 -2.578 1.00 93.00 84 GLU A N 1
ATOM 609 C CA . GLU A 1 84 ? 2.223 -9.536 -1.138 1.00 93.00 84 GLU A CA 1
ATOM 610 C C . GLU A 1 84 ? 2.589 -8.085 -0.802 1.00 93.00 84 GLU A C 1
ATOM 612 O O . GLU A 1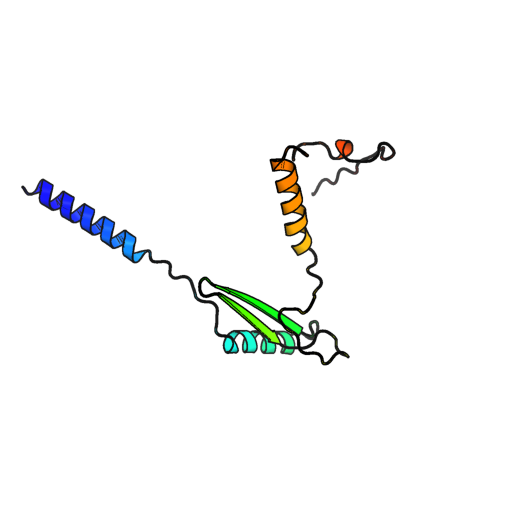 84 ? 3.684 -7.613 -1.105 1.00 93.00 84 GLU A O 1
ATOM 617 N N . ILE A 1 85 ? 1.676 -7.366 -0.146 1.00 94.38 85 ILE A N 1
ATOM 618 C CA . ILE A 1 85 ? 1.861 -5.942 0.193 1.00 94.38 85 ILE A CA 1
ATOM 619 C C . ILE A 1 85 ? 2.329 -5.716 1.642 1.00 94.38 85 ILE A C 1
ATOM 621 O O . ILE A 1 85 ? 2.553 -4.580 2.072 1.00 94.38 85 ILE A O 1
ATOM 625 N N . GLY A 1 86 ? 2.458 -6.791 2.426 1.00 96.00 86 GLY A N 1
ATOM 626 C CA . GLY A 1 86 ? 2.948 -6.759 3.804 1.00 96.00 86 GLY A CA 1
ATOM 627 C C . GLY A 1 86 ? 2.211 -5.752 4.693 1.00 96.00 86 GLY A C 1
ATOM 628 O O . GLY A 1 86 ? 0.987 -5.765 4.813 1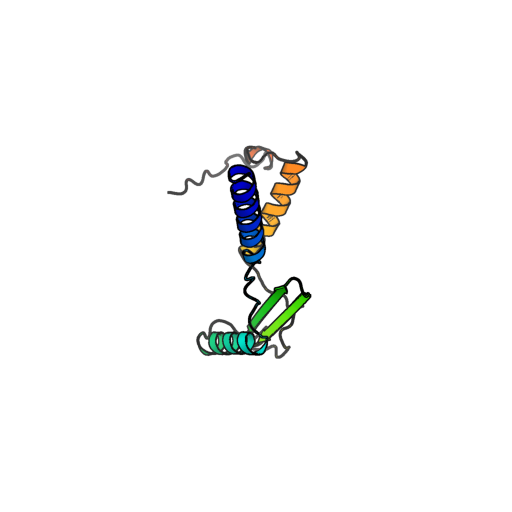.00 96.00 86 GLY A O 1
ATOM 629 N N . SER A 1 87 ? 2.956 -4.854 5.346 1.00 97.81 87 SER A N 1
ATOM 630 C CA . SER A 1 87 ? 2.374 -3.877 6.279 1.00 97.81 87 SER A CA 1
ATOM 631 C C . SER A 1 87 ? 1.444 -2.845 5.634 1.00 97.81 87 SER A C 1
ATOM 633 O O . SER A 1 87 ? 0.710 -2.197 6.377 1.00 97.81 87 SER A O 1
ATOM 635 N N . ILE A 1 88 ? 1.386 -2.731 4.302 1.00 97.62 88 ILE A N 1
ATOM 636 C CA . ILE A 1 88 ? 0.362 -1.911 3.634 1.00 97.62 88 ILE A CA 1
ATOM 637 C C . ILE A 1 88 ? -1.050 -2.445 3.924 1.00 97.62 88 ILE A C 1
ATOM 639 O O . ILE A 1 88 ? -1.984 -1.654 4.026 1.00 97.62 88 ILE A O 1
ATOM 643 N N . THR A 1 89 ? -1.209 -3.744 4.213 1.00 98.31 89 THR A N 1
ATOM 644 C CA . THR A 1 89 ? -2.474 -4.333 4.690 1.00 98.31 89 THR A CA 1
ATOM 645 C C . THR A 1 89 ? -3.070 -3.576 5.884 1.00 98.31 89 THR A C 1
ATOM 647 O O . THR A 1 89 ? -4.289 -3.448 5.982 1.00 98.31 89 THR A O 1
ATOM 650 N N . LYS A 1 90 ? -2.238 -2.990 6.761 1.00 97.81 90 LYS A N 1
ATOM 651 C CA . LYS A 1 90 ? -2.711 -2.217 7.923 1.00 97.81 90 LYS A CA 1
ATOM 652 C C . LYS A 1 90 ? -3.506 -0.975 7.526 1.00 97.81 90 LYS A C 1
ATOM 654 O O . LYS A 1 90 ? -4.379 -0.578 8.285 1.00 97.81 90 LYS A O 1
ATOM 659 N N . VAL A 1 91 ? -3.251 -0.382 6.356 1.00 98.31 91 VAL A N 1
ATOM 660 C CA . VAL A 1 91 ? -4.051 0.747 5.850 1.00 98.31 91 VAL A CA 1
ATOM 661 C C . VAL A 1 91 ? -5.503 0.308 5.649 1.00 98.31 91 VAL A C 1
ATOM 663 O O . VAL A 1 91 ? -6.416 0.990 6.103 1.00 98.31 91 VAL A O 1
ATOM 666 N N . PHE A 1 92 ? -5.717 -0.869 5.057 1.00 98.38 92 PHE A N 1
ATOM 667 C CA . PHE A 1 92 ? -7.052 -1.431 4.843 1.00 98.38 92 PHE A CA 1
ATOM 668 C C . PHE A 1 92 ? -7.720 -1.842 6.157 1.00 98.38 92 PHE A C 1
ATOM 670 O O . PHE A 1 92 ? -8.880 -1.512 6.386 1.00 98.38 92 PHE A O 1
ATOM 677 N N . THR A 1 93 ? -6.987 -2.511 7.054 1.00 98.25 93 THR A N 1
ATOM 678 C CA . THR A 1 93 ? -7.509 -2.878 8.380 1.00 98.25 93 THR A CA 1
ATOM 679 C C . THR A 1 93 ? -7.924 -1.644 9.184 1.00 98.25 93 THR A C 1
ATOM 681 O O . THR A 1 93 ? -9.010 -1.624 9.757 1.00 98.25 93 THR A O 1
ATOM 684 N N . SER A 1 94 ? -7.096 -0.597 9.193 1.00 98.06 94 SER A N 1
ATOM 685 C CA . SER A 1 94 ? -7.405 0.661 9.878 1.00 98.06 94 SER A CA 1
ATOM 686 C C . SER A 1 94 ? -8.570 1.406 9.233 1.00 98.06 94 SER A C 1
ATOM 688 O O . SER A 1 94 ? -9.350 2.023 9.950 1.00 98.06 94 SER A O 1
ATOM 690 N N . LEU A 1 95 ? -8.722 1.338 7.906 1.00 98.56 95 LEU A N 1
ATOM 691 C CA . LEU A 1 95 ? -9.868 1.926 7.212 1.00 98.56 95 LEU A CA 1
ATOM 692 C C . LEU A 1 95 ? -11.180 1.263 7.648 1.00 98.56 95 LEU A C 1
ATOM 694 O O . LEU A 1 95 ? -12.129 1.962 7.986 1.00 98.56 95 LEU A O 1
ATOM 698 N N . ILE A 1 96 ? -11.207 -0.072 7.708 1.00 98.50 96 ILE A N 1
ATOM 699 C CA . ILE A 1 96 ? -12.368 -0.821 8.210 1.00 98.50 96 ILE A CA 1
ATOM 700 C C . ILE A 1 96 ? -12.639 -0.461 9.677 1.00 98.50 96 ILE A C 1
ATOM 702 O O . ILE A 1 96 ? -13.781 -0.199 10.039 1.00 98.50 96 ILE A O 1
ATOM 706 N N . LEU A 1 97 ? -11.603 -0.385 10.519 1.00 98.38 97 LEU A N 1
ATOM 707 C CA . LEU A 1 97 ? -11.756 0.012 11.921 1.00 98.38 97 LEU A CA 1
ATOM 708 C C . LEU A 1 97 ? -12.334 1.431 12.067 1.00 98.38 97 LEU A C 1
ATOM 710 O O . LEU A 1 97 ? -13.199 1.658 12.911 1.00 98.38 97 LEU A O 1
ATOM 714 N N . ALA A 1 98 ? -11.870 2.383 11.255 1.00 98.44 98 ALA A N 1
ATOM 715 C CA . ALA A 1 98 ? -12.367 3.756 11.263 1.00 98.44 98 ALA A CA 1
ATOM 716 C C . ALA A 1 98 ? -13.841 3.833 10.841 1.00 98.44 98 ALA A C 1
ATOM 718 O O . ALA A 1 98 ? -14.622 4.554 11.458 1.00 98.44 98 ALA A O 1
ATOM 719 N N . ASP A 1 99 ? -14.229 3.057 9.832 1.00 98.75 99 ASP A N 1
ATOM 720 C CA . ASP A 1 99 ? -15.611 2.933 9.370 1.00 98.75 99 ASP A CA 1
ATOM 721 C C . ASP A 1 99 ? -16.521 2.309 10.448 1.00 98.75 99 ASP A C 1
ATOM 723 O O . ASP A 1 99 ? -17.561 2.872 10.784 1.00 98.75 99 ASP A O 1
ATOM 727 N N . MET A 1 100 ? -16.084 1.230 11.108 1.00 98.56 100 MET A N 1
ATOM 728 C CA . MET A 1 100 ? -16.793 0.655 12.264 1.00 98.56 100 MET A CA 1
ATOM 729 C C . MET A 1 100 ? -16.958 1.666 13.407 1.00 98.56 100 MET A C 1
ATOM 731 O O . MET A 1 100 ? -18.023 1.743 14.024 1.00 98.56 100 MET A O 1
ATOM 735 N N . ALA A 1 101 ? -15.920 2.463 13.685 1.00 98.38 101 ALA A N 1
ATOM 736 C CA . ALA A 1 101 ? -15.980 3.500 14.708 1.00 98.38 101 ALA A CA 1
ATOM 737 C C . ALA A 1 101 ? -16.952 4.625 14.331 1.00 98.38 101 ALA A C 1
ATOM 739 O O . ALA A 1 101 ? -17.719 5.091 15.172 1.00 98.38 101 ALA A O 1
ATOM 740 N N . HIS A 1 102 ? -16.973 5.021 13.057 1.00 98.44 102 HIS A N 1
ATOM 741 C CA . HIS A 1 102 ? -17.923 5.998 12.536 1.00 98.44 102 HIS A CA 1
ATOM 742 C C . HIS A 1 102 ? -19.376 5.516 12.656 1.00 98.44 102 HIS A C 1
ATOM 744 O O . HIS A 1 102 ? -20.253 6.296 13.023 1.00 98.44 102 HIS A O 1
ATOM 750 N N . ARG A 1 103 ? -19.627 4.222 12.420 1.00 98.50 103 ARG A N 1
ATOM 751 C CA . ARG A 1 103 ? -20.944 3.588 12.605 1.00 98.50 103 ARG A CA 1
ATOM 752 C C . ARG A 1 103 ? -21.319 3.334 14.071 1.00 98.50 103 ARG A C 1
ATOM 754 O O . ARG A 1 103 ? -22.428 2.879 14.338 1.00 98.50 103 ARG A O 1
ATOM 761 N N . GLY A 1 104 ? -20.423 3.611 15.019 1.00 97.88 104 GLY A N 1
ATOM 762 C CA . GLY A 1 104 ? -20.648 3.371 16.446 1.00 97.88 104 GLY A CA 1
ATOM 763 C C . GLY A 1 104 ? -20.618 1.894 16.856 1.00 97.88 104 GLY A C 1
ATOM 764 O O . GLY A 1 104 ? -21.055 1.562 17.955 1.00 97.88 104 GLY A O 1
ATOM 765 N N . GLU A 1 105 ? -20.103 1.002 16.005 1.00 97.94 105 GLU A N 1
ATOM 766 C CA . GLU A 1 105 ? -19.952 -0.428 16.318 1.00 97.94 105 GLU A CA 1
ATOM 767 C C . GLU A 1 105 ? -18.821 -0.671 17.322 1.00 97.94 105 GLU A C 1
ATOM 769 O O . GLU A 1 105 ? -18.885 -1.600 18.128 1.00 97.94 105 GLU A O 1
ATOM 774 N N . VAL A 1 106 ? -17.799 0.189 17.284 1.00 97.56 106 VAL A N 1
ATOM 775 C CA . VAL A 1 106 ? -16.675 0.205 18.223 1.00 97.56 106 VAL A CA 1
ATOM 776 C C . VAL A 1 106 ? -16.333 1.638 18.624 1.00 97.56 106 VAL A C 1
ATOM 778 O O . VAL A 1 106 ? -16.485 2.562 17.833 1.00 97.56 106 VAL A O 1
ATOM 781 N N . ALA A 1 107 ? -15.816 1.846 19.831 1.00 97.44 107 ALA A N 1
ATOM 782 C CA . ALA A 1 107 ? -15.095 3.064 20.185 1.00 97.44 107 ALA A CA 1
ATOM 783 C C . ALA A 1 107 ? -13.590 2.778 20.154 1.00 97.44 107 ALA A C 1
ATOM 785 O O . ALA A 1 107 ? -13.141 1.750 20.653 1.00 97.44 107 ALA A O 1
ATOM 786 N N . LEU A 1 108 ? -12.782 3.703 19.627 1.00 96.25 108 LEU A N 1
ATOM 787 C CA . LEU A 1 108 ? -11.317 3.540 19.599 1.00 96.25 108 LEU A CA 1
ATOM 788 C C . LEU A 1 108 ? -10.688 3.483 21.004 1.00 96.25 108 LEU A C 1
ATOM 790 O O . LEU A 1 108 ? -9.542 3.071 21.158 1.00 96.25 108 LEU A O 1
ATOM 794 N N . THR A 1 109 ? -11.438 3.904 22.020 1.00 96.00 109 THR A N 1
ATOM 795 C CA . THR A 1 109 ? -11.077 3.844 23.438 1.00 96.00 109 THR A CA 1
ATOM 796 C C . THR A 1 109 ? -11.632 2.614 24.150 1.00 96.00 109 THR A C 1
ATOM 798 O O . THR A 1 109 ? -11.366 2.440 25.341 1.00 96.00 109 THR A O 1
ATOM 801 N N . ASP A 1 110 ? -12.406 1.767 23.465 1.00 94.88 110 ASP A N 1
ATOM 802 C CA . ASP A 1 110 ? -12.890 0.534 24.067 1.00 94.88 110 ASP A CA 1
ATOM 803 C C . ASP A 1 110 ? -11.704 -0.347 24.483 1.00 94.88 110 ASP A C 1
ATOM 805 O O . ASP A 1 110 ? -10.758 -0.538 23.710 1.00 94.88 110 ASP A O 1
ATOM 809 N N . PRO A 1 111 ? -11.744 -0.942 25.686 1.00 90.69 111 PRO A N 1
ATOM 810 C CA . PRO A 1 111 ? -10.729 -1.902 26.069 1.00 90.69 111 PRO A CA 1
ATOM 811 C C . PRO A 1 111 ? -10.832 -3.130 25.162 1.00 90.69 111 PRO A C 1
ATOM 813 O O . PRO A 1 111 ? -11.925 -3.652 24.938 1.00 90.69 111 PRO A O 1
ATOM 816 N N . LEU A 1 112 ? -9.690 -3.661 24.718 1.00 89.31 112 LEU A N 1
ATOM 817 C CA . LEU A 1 112 ? -9.644 -4.852 23.859 1.00 89.31 112 LEU A CA 1
ATOM 818 C C . LEU A 1 112 ? -10.445 -6.034 24.442 1.00 89.31 112 LEU A C 1
ATOM 820 O O . LEU A 1 112 ? -11.077 -6.777 23.697 1.00 89.31 112 LEU A O 1
ATOM 824 N N . ALA A 1 113 ? -10.483 -6.161 25.776 1.00 89.75 113 ALA A N 1
ATOM 825 C CA . ALA A 1 113 ? -11.273 -7.160 26.504 1.00 89.75 113 ALA A CA 1
ATOM 826 C C . ALA A 1 113 ? -12.745 -7.227 26.081 1.00 89.75 113 ALA A C 1
ATOM 828 O O . ALA A 1 113 ? -13.327 -8.306 26.116 1.00 89.75 113 ALA A O 1
ATOM 829 N N . LYS A 1 114 ? -13.337 -6.100 25.667 1.00 92.00 114 LYS A N 1
ATOM 830 C CA . LYS A 1 114 ? -14.734 -6.013 25.229 1.00 92.00 114 LYS A CA 1
ATOM 831 C C . LYS A 1 114 ? -15.031 -6.902 24.015 1.00 92.00 114 LYS A C 1
ATOM 833 O O . LYS A 1 114 ? -16.152 -7.377 23.882 1.00 92.00 114 LYS A O 1
ATOM 838 N N . TYR A 1 115 ? -14.037 -7.130 23.154 1.00 91.75 115 TYR A N 1
ATOM 839 C CA . TYR A 1 115 ? -14.188 -7.838 21.877 1.00 91.75 115 TYR A CA 1
ATOM 840 C C . TYR A 1 115 ? -13.542 -9.227 21.856 1.00 91.75 115 TYR A C 1
ATOM 842 O O . TYR A 1 115 ? -13.601 -9.920 20.842 1.00 91.75 115 TYR A O 1
ATOM 850 N N . LEU A 1 116 ? -12.914 -9.647 22.957 1.00 91.12 116 LEU A N 1
ATOM 851 C CA . LEU A 1 116 ? -12.286 -10.961 23.064 1.00 91.12 116 LEU A CA 1
ATOM 852 C C . LEU A 1 116 ? -13.255 -11.995 23.664 1.00 91.12 116 LEU A C 1
ATOM 854 O O . LEU A 1 116 ? -14.087 -11.650 24.504 1.00 91.12 116 LEU A O 1
ATOM 858 N N . PRO A 1 117 ? -13.133 -13.286 23.301 1.00 90.94 117 PRO A N 1
ATOM 859 C CA . PRO A 1 117 ? -13.882 -14.353 23.957 1.00 90.94 117 PRO A CA 1
ATOM 860 C C . PRO A 1 117 ? -13.597 -14.407 25.465 1.00 90.94 117 PRO A C 1
ATOM 862 O O . PRO A 1 117 ? -12.447 -14.282 25.888 1.00 90.94 117 PRO A O 1
ATOM 865 N N . GLY A 1 118 ? -14.615 -14.708 26.280 1.00 84.56 118 GLY A N 1
ATOM 866 C CA . GLY A 1 118 ? -14.487 -14.779 27.747 1.00 84.56 118 GLY A CA 1
ATOM 867 C C . GLY A 1 118 ? -13.518 -15.851 28.275 1.00 84.56 118 GLY A C 1
ATOM 868 O O . GLY A 1 118 ? -13.174 -15.852 29.455 1.00 84.56 118 GLY A O 1
ATOM 869 N N . SER A 1 119 ? -13.041 -16.759 27.417 1.00 87.88 119 SER A N 1
ATOM 870 C CA . SER A 1 119 ? -11.969 -17.708 27.745 1.00 87.88 119 SER A CA 1
ATOM 871 C C . SER A 1 119 ? -10.598 -17.036 27.904 1.00 87.88 119 SER A C 1
ATOM 873 O O . SER A 1 119 ? -9.711 -17.608 28.545 1.00 87.88 119 SER A O 1
ATOM 875 N N . ILE A 1 120 ? -10.411 -15.826 27.367 1.00 86.00 120 ILE A N 1
ATOM 876 C CA . ILE A 1 120 ? -9.150 -15.088 27.436 1.00 86.00 120 ILE A CA 1
ATOM 877 C C . ILE A 1 120 ? -9.090 -14.296 28.745 1.00 86.00 120 ILE A C 1
ATOM 879 O O . ILE A 1 120 ? -9.657 -13.217 28.880 1.00 86.00 120 ILE A O 1
ATOM 883 N N . ARG A 1 121 ? -8.369 -14.842 29.732 1.00 74.62 121 ARG A N 1
ATOM 884 C CA . ARG A 1 121 ? -8.272 -14.272 31.092 1.00 74.62 121 ARG A CA 1
ATOM 885 C C . ARG A 1 121 ? -7.171 -13.227 31.274 1.00 74.62 121 ARG A C 1
ATOM 887 O O . ARG A 1 121 ? -7.129 -12.577 32.314 1.00 74.62 121 ARG A O 1
ATOM 894 N N . ARG A 1 122 ? -6.237 -13.099 30.327 1.00 80.00 122 ARG A N 1
ATOM 895 C CA . ARG A 1 122 ? -5.087 -12.193 30.450 1.00 80.00 122 ARG A CA 1
ATOM 896 C C . ARG A 1 122 ? -4.781 -11.548 29.103 1.00 80.00 122 ARG A C 1
ATOM 898 O O . ARG A 1 122 ? -4.462 -12.251 28.150 1.00 80.00 122 ARG A O 1
ATOM 905 N N . ILE A 1 123 ? -4.872 -10.223 29.045 1.00 79.81 123 ILE A N 1
ATOM 906 C CA . ILE A 1 123 ? -4.465 -9.439 27.877 1.00 79.81 123 ILE A CA 1
ATOM 907 C C . ILE A 1 123 ? -3.024 -8.988 28.119 1.00 79.81 123 ILE A C 1
ATOM 909 O O . ILE A 1 123 ? -2.779 -8.315 29.123 1.00 79.81 123 ILE A O 1
ATOM 913 N N . PRO A 1 124 ? -2.056 -9.381 27.274 1.00 75.62 124 PRO A N 1
ATOM 914 C CA . PRO A 1 124 ? -0.684 -8.921 27.423 1.00 75.62 124 PRO A CA 1
ATOM 915 C C . PRO A 1 124 ? -0.628 -7.406 27.207 1.00 75.62 124 PRO A C 1
ATOM 917 O O . PRO A 1 124 ? -1.091 -6.898 26.187 1.00 75.62 124 PRO A O 1
ATOM 920 N N . ILE A 1 125 ? -0.063 -6.688 28.176 1.00 76.88 125 ILE A N 1
ATOM 921 C CA . ILE A 1 125 ? 0.234 -5.263 28.040 1.00 76.88 125 ILE A CA 1
ATOM 922 C C . ILE A 1 125 ? 1.632 -5.168 27.439 1.00 76.88 125 ILE A C 1
ATOM 924 O O . ILE A 1 125 ? 2.615 -5.517 28.091 1.00 76.88 125 ILE A O 1
ATOM 928 N N . PHE A 1 126 ? 1.713 -4.728 26.186 1.00 73.31 126 PHE A N 1
ATOM 929 C CA . PHE A 1 126 ? 2.983 -4.381 25.562 1.00 73.31 126 PHE A CA 1
ATOM 930 C C . PHE A 1 126 ? 3.271 -2.909 25.840 1.00 73.31 126 PHE A C 1
ATOM 932 O O . PHE A 1 126 ? 2.698 -2.026 25.206 1.00 73.31 126 PHE A O 1
ATOM 939 N N . THR A 1 127 ? 4.154 -2.649 26.799 1.00 59.84 127 THR A N 1
ATOM 940 C CA . THR A 1 127 ? 4.767 -1.329 26.945 1.00 59.84 127 THR A CA 1
ATOM 941 C C . THR A 1 127 ? 5.880 -1.233 25.910 1.00 59.84 127 THR A C 1
ATOM 943 O O . THR A 1 127 ? 6.811 -2.038 25.930 1.00 59.84 127 THR A O 1
ATOM 946 N N . ILE A 1 128 ? 5.761 -0.294 24.975 1.00 54.44 128 ILE A N 1
ATOM 947 C CA . ILE A 1 128 ? 6.864 0.038 24.070 1.00 54.44 128 ILE A CA 1
ATOM 948 C C . ILE A 1 128 ? 7.865 0.863 24.903 1.00 54.44 128 ILE A C 1
ATOM 950 O O . ILE A 1 128 ? 7.409 1.804 25.559 1.00 54.44 128 ILE A O 1
ATOM 954 N N . PRO A 1 129 ? 9.154 0.476 24.974 1.00 52.47 129 PRO A N 1
ATOM 955 C CA . PRO A 1 129 ? 10.168 1.215 25.728 1.00 52.47 129 PRO A CA 1
ATOM 956 C C . PRO A 1 129 ? 10.403 2.627 25.181 1.00 52.47 129 PRO A C 1
ATOM 958 O O . PRO A 1 129 ? 10.165 2.845 23.969 1.00 52.47 129 PRO A O 1
#

Radius of gyration: 26.65 Å; Cα contacts (8 Å, |Δi|>4): 79; chains: 1; bounding box: 43×80×52 Å

Solvent-accessible surface area (backbone atoms only — not comparable to full-atom values): 8393 Å² total; per-residue (Å²): 112,72,71,58,55,53,51,54,53,51,53,53,52,54,55,54,58,64,65,70,64,65,72,82,70,79,73,78,75,53,69,66,60,49,50,50,52,51,53,55,51,45,75,74,34,92,88,55,60,51,54,71,45,80,46,82,52,98,94,46,74,52,70,50,55,48,57,24,84,42,99,87,40,85,58,75,53,53,91,83,62,86,75,91,64,68,77,59,53,50,57,58,54,50,50,52,51,52,52,37,36,73,73,64,77,42,58,96,82,57,60,69,73,80,78,48,64,88,84,66,86,74,80,87,82,82,79,79,132

Secondary structure (DSSP, 8-state):
-HHHHHHHHHHHHHHHHHHTT-----PPPPHHHHHHHHHHHHHH-TT-SEEEEEEEETTEEEEEEEEBSSSS--PBP-TT-----GGGHHHHHHHHHHHHHHTTS--TTS-GGGGS-TT----------